Protein AF-A0A7J6E141-F1 (afdb_monomer_lite)

Structure (mmCIF, N/CA/C/O backbone):
data_AF-A0A7J6E141-F1
#
_entry.id   AF-A0A7J6E141-F1
#
loop_
_atom_site.group_PDB
_atom_site.id
_atom_site.type_symbol
_atom_site.label_atom_id
_atom_site.label_alt_id
_atom_site.label_comp_id
_atom_site.label_asym_id
_atom_site.label_entity_id
_atom_site.label_seq_id
_atom_site.pdbx_PDB_ins_code
_atom_site.Cartn_x
_atom_site.Cartn_y
_atom_site.Cartn_z
_atom_site.occupancy
_atom_site.B_iso_or_equiv
_atom_site.auth_seq_id
_atom_site.auth_comp_id
_atom_site.auth_asym_id
_atom_site.auth_atom_id
_atom_site.pdbx_PDB_model_num
ATOM 1 N N . MET A 1 1 ? -0.334 17.352 22.062 1.00 45.31 1 MET A N 1
ATOM 2 C CA . MET A 1 1 ? 0.217 16.543 20.953 1.00 45.31 1 MET A CA 1
ATOM 3 C C . MET A 1 1 ? -0.571 16.856 19.679 1.00 45.31 1 MET A C 1
ATOM 5 O O . MET A 1 1 ? -1.711 16.432 19.554 1.00 45.31 1 MET A O 1
ATOM 9 N N . ARG A 1 2 ? -0.026 17.706 18.799 1.00 50.44 2 ARG A N 1
ATOM 10 C CA . ARG A 1 2 ? -0.550 17.996 17.446 1.00 50.44 2 ARG A CA 1
ATOM 11 C C . ARG A 1 2 ? 0.090 16.955 16.510 1.00 50.44 2 ARG A C 1
ATOM 13 O O . ARG A 1 2 ? 1.301 16.835 16.557 1.00 50.44 2 ARG A O 1
ATOM 20 N N . GLY A 1 3 ? -0.551 16.156 15.668 1.00 57.91 3 GLY A N 1
ATOM 21 C CA . GLY A 1 3 ? -1.935 16.029 15.231 1.00 57.91 3 GLY A CA 1
ATOM 22 C C . GLY A 1 3 ? -1.982 15.065 14.031 1.00 57.91 3 GLY A C 1
ATOM 23 O O . GLY A 1 3 ? -2.647 15.360 13.049 1.00 57.91 3 GLY A O 1
ATOM 24 N N . TRP A 1 4 ? -1.246 13.947 14.074 1.00 58.44 4 TRP A N 1
ATOM 25 C CA . TRP A 1 4 ? -1.320 12.888 13.057 1.00 58.44 4 TRP A CA 1
ATOM 26 C C . TRP A 1 4 ? -2.483 11.966 13.426 1.00 58.44 4 TRP A C 1
ATOM 28 O O . TRP A 1 4 ? -2.291 10.918 14.024 1.00 58.44 4 TRP A O 1
ATOM 38 N N . LYS A 1 5 ? -3.719 12.425 13.201 1.00 63.75 5 LYS A N 1
ATOM 39 C CA . LYS A 1 5 ? -4.927 11.714 13.662 1.00 63.75 5 LYS A CA 1
ATOM 40 C C . LYS A 1 5 ? -5.429 10.624 12.708 1.00 63.75 5 LYS A C 1
ATOM 42 O O . LYS A 1 5 ? -6.444 10.003 12.998 1.00 63.75 5 LYS A O 1
ATOM 47 N N . ARG A 1 6 ? -4.769 10.423 11.565 1.00 76.50 6 ARG A N 1
ATOM 48 C CA . ARG A 1 6 ? -5.054 9.333 10.625 1.00 76.50 6 ARG A CA 1
ATOM 49 C C . ARG A 1 6 ? -3.960 9.285 9.569 1.00 76.50 6 ARG A C 1
ATOM 51 O O . ARG A 1 6 ? -3.736 10.295 8.903 1.00 76.50 6 ARG A O 1
ATOM 58 N N . MET A 1 7 ? -3.294 8.149 9.407 1.00 86.81 7 MET A N 1
ATOM 59 C CA . MET A 1 7 ? -2.328 7.960 8.325 1.00 86.81 7 MET A CA 1
ATOM 60 C C . MET A 1 7 ? -2.979 7.150 7.211 1.00 86.81 7 MET A C 1
ATOM 62 O O . MET A 1 7 ? -3.549 6.097 7.472 1.00 86.81 7 MET A O 1
ATOM 66 N N . VAL A 1 8 ? -2.901 7.631 5.971 1.00 91.50 8 VAL A N 1
ATOM 67 C CA . VAL A 1 8 ? -3.370 6.885 4.798 1.00 91.50 8 VAL A CA 1
ATOM 68 C C . VAL A 1 8 ? -2.168 6.5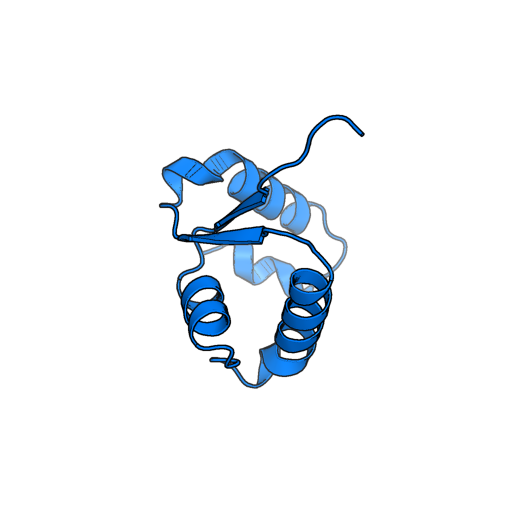64 3.922 1.00 91.50 8 VAL A C 1
ATOM 70 O O . VAL A 1 8 ? -1.468 7.468 3.471 1.00 91.50 8 VAL A O 1
ATOM 73 N N . ILE A 1 9 ? -1.924 5.278 3.697 1.00 93.12 9 ILE A N 1
ATOM 74 C CA . ILE A 1 9 ? -0.902 4.768 2.787 1.00 93.12 9 ILE A CA 1
ATOM 75 C C . ILE A 1 9 ? -1.605 4.378 1.484 1.00 93.12 9 ILE A C 1
ATOM 77 O O . ILE A 1 9 ? -2.409 3.446 1.451 1.00 93.12 9 ILE A O 1
ATOM 81 N N . ALA A 1 10 ? -1.282 5.085 0.406 1.00 95.38 10 ALA A N 1
ATOM 82 C CA . ALA A 1 10 ? -1.775 4.793 -0.934 1.00 95.38 10 ALA A CA 1
ATOM 83 C C . ALA A 1 10 ? -0.809 3.856 -1.674 1.00 95.38 10 ALA A C 1
ATOM 85 O O . ALA A 1 10 ? 0.397 4.108 -1.709 1.00 95.38 10 ALA A O 1
ATOM 86 N N . SER A 1 11 ? -1.328 2.797 -2.298 1.00 95.88 11 SER A N 1
ATOM 87 C CA . SER A 1 11 ? -0.538 1.874 -3.124 1.00 95.88 11 SER A CA 1
ATOM 88 C C . SER A 1 11 ? -1.295 1.468 -4.387 1.00 95.88 11 SER A C 1
ATOM 90 O O . SER A 1 11 ? -2.493 1.202 -4.330 1.00 95.88 11 SER A O 1
ATOM 92 N N . ASP A 1 12 ? -0.604 1.366 -5.525 1.00 96.31 12 ASP A N 1
ATOM 93 C CA . ASP A 1 12 ? -1.161 0.786 -6.757 1.00 96.31 12 ASP A CA 1
ATOM 94 C C . ASP A 1 12 ? -1.034 -0.744 -6.814 1.00 96.31 12 ASP A C 1
ATOM 96 O O . ASP A 1 12 ? -1.613 -1.383 -7.698 1.00 96.31 12 ASP A O 1
ATOM 100 N N . CYS A 1 13 ? -0.343 -1.355 -5.847 1.00 93.25 13 CYS A N 1
ATOM 101 C CA . CYS A 1 13 ? -0.153 -2.797 -5.767 1.00 93.25 13 CYS A CA 1
ATOM 102 C C . CYS A 1 13 ? -1.385 -3.491 -5.165 1.00 93.25 13 CYS A C 1
ATOM 104 O O . CYS A 1 13 ? -1.520 -3.622 -3.947 1.00 93.25 13 CYS A O 1
ATOM 106 N N . GLN A 1 14 ? -2.280 -3.984 -6.026 1.00 92.81 14 GLN A N 1
ATOM 107 C CA . GLN A 1 14 ? -3.491 -4.702 -5.599 1.00 92.81 14 GLN A CA 1
ATOM 108 C C . GLN A 1 14 ? -3.186 -5.925 -4.731 1.00 92.81 14 GLN A C 1
ATOM 110 O O . GLN A 1 14 ? -3.879 -6.152 -3.743 1.00 92.81 14 GLN A O 1
ATOM 115 N N . LEU A 1 15 ? -2.138 -6.687 -5.062 1.00 91.19 15 LEU A N 1
ATOM 116 C CA . LEU A 1 15 ? -1.736 -7.863 -4.284 1.00 91.19 15 LEU A CA 1
ATOM 117 C C . LEU A 1 15 ? -1.385 -7.491 -2.841 1.00 91.19 15 LEU A C 1
ATOM 119 O O . LEU A 1 15 ? -1.826 -8.160 -1.909 1.00 91.19 15 LEU A O 1
ATOM 123 N N . LEU A 1 16 ? -0.642 -6.399 -2.653 1.00 92.50 16 LEU A N 1
ATOM 124 C CA . LEU A 1 16 ? -0.292 -5.904 -1.327 1.00 92.50 16 LEU A CA 1
ATOM 125 C C . LEU A 1 16 ? -1.542 -5.471 -0.555 1.00 92.50 16 LEU A C 1
ATOM 127 O O . LEU A 1 16 ? -1.760 -5.926 0.565 1.00 92.50 16 LEU A O 1
ATOM 131 N N . VAL A 1 17 ? -2.380 -4.625 -1.161 1.00 94.31 17 VAL A N 1
ATOM 132 C CA . VAL A 1 17 ? -3.578 -4.077 -0.506 1.00 94.31 17 VAL A CA 1
ATOM 133 C C . VAL A 1 17 ? -4.560 -5.188 -0.126 1.00 94.31 17 VAL A C 1
ATOM 135 O O . VAL A 1 17 ? -5.023 -5.240 1.012 1.00 94.31 17 VAL A O 1
ATOM 138 N N . HIS A 1 18 ? -4.838 -6.123 -1.038 1.00 93.56 18 HI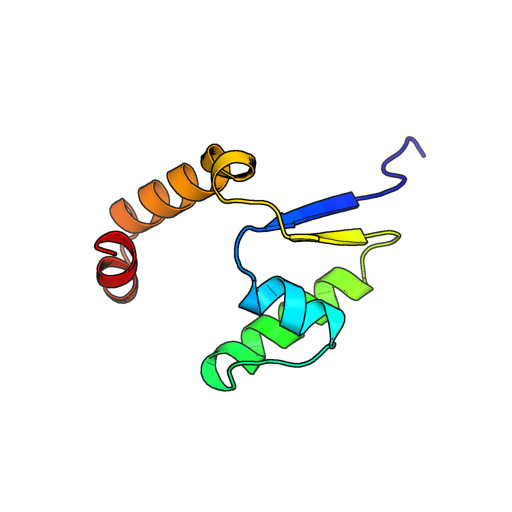S A N 1
ATOM 139 C CA . HIS A 1 18 ? -5.700 -7.271 -0.751 1.00 93.56 18 HIS A CA 1
ATOM 140 C C . HIS A 1 18 ? -5.104 -8.183 0.324 1.00 93.56 18 HIS A C 1
ATOM 142 O O . HIS A 1 18 ? -5.828 -8.611 1.222 1.00 93.56 18 HIS A O 1
ATOM 148 N N . GLY A 1 19 ? -3.797 -8.457 0.265 1.00 93.69 19 GLY A N 1
ATOM 149 C CA . GLY A 1 19 ? -3.113 -9.271 1.267 1.00 93.69 19 GLY A CA 1
ATOM 150 C C . GLY A 1 19 ? -3.209 -8.665 2.664 1.00 93.69 19 GLY A C 1
ATOM 151 O O . GLY A 1 19 ? -3.529 -9.365 3.620 1.00 93.69 19 GLY A O 1
ATOM 152 N N . LEU A 1 20 ? -3.022 -7.351 2.786 1.00 93.88 20 LEU A N 1
ATOM 153 C CA . LEU A 1 20 ? -3.133 -6.637 4.058 1.00 93.88 20 LEU A CA 1
ATOM 154 C C . LEU A 1 20 ? -4.568 -6.612 4.593 1.00 93.88 20 LEU A C 1
ATOM 156 O O . LEU A 1 20 ? -4.772 -6.888 5.772 1.00 93.88 20 LEU A O 1
ATOM 160 N N . HIS A 1 21 ? -5.569 -6.363 3.741 1.00 92.88 21 HIS A N 1
ATOM 161 C CA . HIS A 1 21 ? -6.977 -6.433 4.151 1.00 92.88 21 HIS A CA 1
ATOM 162 C C . HIS A 1 21 ? -7.384 -7.834 4.616 1.00 92.88 21 HIS A C 1
ATOM 164 O O . HIS A 1 21 ? -8.109 -7.968 5.598 1.00 92.88 21 HIS A O 1
ATOM 170 N N . ALA A 1 22 ? -6.895 -8.875 3.942 1.00 93.56 22 ALA A N 1
ATOM 171 C CA . ALA A 1 22 ? -7.128 -10.264 4.327 1.00 93.56 22 ALA A CA 1
ATOM 172 C C . ALA A 1 22 ? -6.197 -10.751 5.455 1.00 93.56 22 ALA A C 1
ATOM 174 O O . ALA A 1 22 ? -6.321 -11.899 5.878 1.00 93.56 22 ALA A O 1
ATOM 175 N N . ARG A 1 23 ? -5.240 -9.917 5.897 1.00 92.06 23 ARG A N 1
ATOM 176 C CA . ARG A 1 23 ? -4.122 -10.273 6.790 1.00 92.06 23 ARG A CA 1
ATOM 177 C C . ARG A 1 23 ? -3.464 -11.604 6.409 1.00 92.06 23 ARG A C 1
ATOM 179 O O . ARG A 1 23 ? -3.215 -12.465 7.250 1.00 92.06 23 ARG A O 1
ATOM 186 N N . ARG A 1 24 ? -3.197 -11.775 5.114 1.00 93.38 24 ARG A N 1
ATOM 187 C CA . ARG A 1 24 ? -2.659 -12.999 4.521 1.00 93.38 24 ARG A CA 1
ATOM 188 C C . ARG A 1 24 ? -1.634 -12.670 3.443 1.00 93.38 24 ARG A C 1
ATOM 190 O O . ARG A 1 24 ? -1.932 -11.949 2.494 1.00 93.38 24 ARG A O 1
ATOM 197 N N . ALA A 1 25 ? -0.464 -13.295 3.534 1.00 90.31 25 ALA A N 1
ATOM 198 C CA . ALA A 1 25 ? 0.504 -13.285 2.446 1.00 90.31 25 ALA A CA 1
ATOM 199 C C . ALA A 1 25 ? -0.071 -14.043 1.234 1.00 90.31 25 ALA A C 1
ATOM 201 O O . ALA A 1 25 ? -0.357 -15.241 1.317 1.00 90.31 25 ALA A O 1
ATOM 202 N N . LEU A 1 26 ? -0.272 -13.336 0.118 1.00 85.62 26 LEU A N 1
ATOM 203 C CA . LEU A 1 26 ? -0.766 -13.924 -1.136 1.00 85.62 26 LEU A CA 1
ATOM 204 C C . LEU A 1 26 ? 0.343 -14.628 -1.936 1.00 85.62 26 LEU A C 1
ATOM 206 O O . LEU A 1 26 ? 0.040 -15.498 -2.746 1.00 85.62 26 LEU A O 1
ATOM 210 N N . ASP A 1 27 ? 1.608 -14.289 -1.674 1.00 86.56 27 ASP A N 1
ATOM 211 C CA . ASP A 1 27 ? 2.790 -14.967 -2.208 1.00 86.56 27 ASP A CA 1
ATOM 212 C C . ASP A 1 27 ? 3.686 -15.417 -1.046 1.00 86.56 27 ASP A C 1
ATOM 214 O O . ASP A 1 27 ? 4.105 -14.607 -0.215 1.00 86.56 27 ASP A O 1
ATOM 218 N N . TRP A 1 28 ? 3.984 -16.717 -0.989 1.00 85.94 28 TRP A N 1
ATOM 219 C CA . TRP A 1 28 ? 4.821 -17.305 0.056 1.00 85.94 28 TRP A CA 1
ATOM 220 C C . TRP A 1 28 ? 6.267 -16.798 0.004 1.00 85.94 28 TRP A C 1
ATOM 222 O O . TRP A 1 28 ? 6.912 -16.704 1.046 1.00 85.94 28 TRP A O 1
ATOM 232 N N . ARG A 1 29 ? 6.768 -16.417 -1.180 1.00 90.25 29 ARG A N 1
ATOM 233 C CA . ARG A 1 29 ? 8.132 -15.892 -1.363 1.00 90.25 29 ARG A CA 1
ATOM 234 C C . ARG A 1 29 ? 8.328 -14.555 -0.659 1.00 90.25 29 ARG A C 1
ATOM 236 O O . ARG A 1 29 ? 9.433 -14.231 -0.242 1.00 90.25 29 ARG A O 1
ATOM 243 N N . LEU A 1 30 ? 7.245 -13.793 -0.513 1.00 86.88 30 LEU A N 1
ATOM 244 C CA . LEU A 1 30 ? 7.235 -12.481 0.127 1.00 86.88 30 LEU A CA 1
ATOM 245 C C . LEU A 1 30 ? 6.696 -12.532 1.563 1.00 86.88 30 LEU A C 1
ATOM 247 O O . LEU A 1 30 ? 6.561 -11.485 2.193 1.00 86.88 30 LEU A O 1
ATOM 251 N N . ALA A 1 31 ? 6.399 -13.721 2.102 1.00 89.94 31 ALA A N 1
ATOM 252 C CA . ALA A 1 31 ? 5.742 -13.866 3.401 1.00 89.94 31 ALA A CA 1
ATOM 253 C C . ALA A 1 31 ? 6.532 -13.215 4.547 1.00 89.94 31 ALA A C 1
ATOM 255 O O . ALA A 1 31 ? 5.931 -12.575 5.403 1.00 89.94 31 ALA A O 1
ATOM 256 N N . GLY A 1 32 ? 7.866 -13.324 4.545 1.00 92.62 32 GLY A N 1
ATOM 257 C CA . GLY A 1 32 ? 8.709 -12.706 5.575 1.00 92.62 32 GLY A CA 1
ATOM 258 C C . GLY A 1 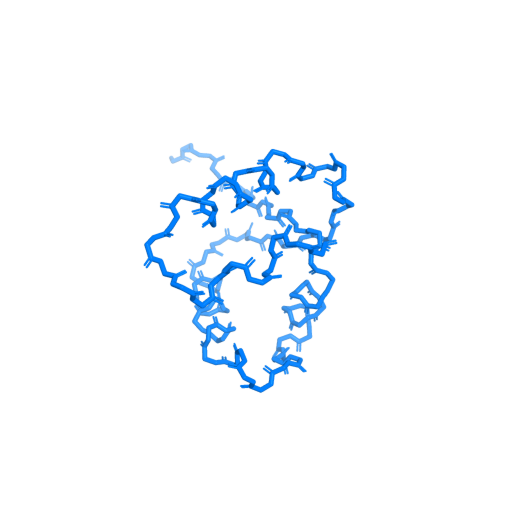32 ? 8.568 -11.182 5.613 1.00 92.62 32 GLY A C 1
ATOM 259 O O . GLY A 1 32 ? 8.243 -10.614 6.652 1.00 92.62 32 GLY A O 1
ATOM 260 N N . VAL A 1 33 ? 8.731 -10.529 4.458 1.00 92.19 33 VAL A N 1
ATOM 261 C CA . VAL A 1 33 ? 8.583 -9.068 4.325 1.00 92.19 33 VAL A CA 1
ATOM 262 C C . VAL A 1 33 ? 7.141 -8.635 4.604 1.00 92.19 33 VAL A C 1
ATOM 264 O O . VAL A 1 33 ? 6.910 -7.600 5.225 1.00 92.19 33 VAL A O 1
ATOM 267 N N . PHE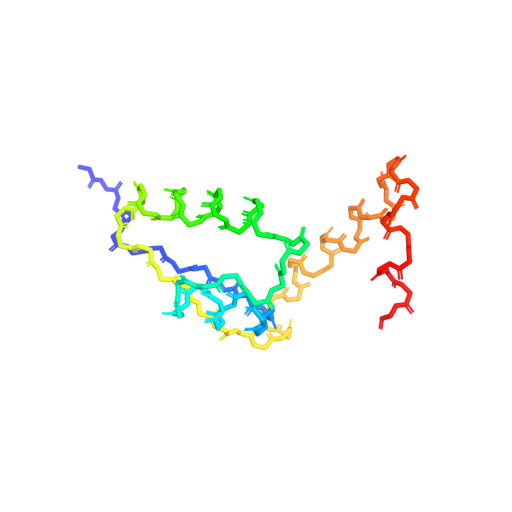 A 1 34 ? 6.160 -9.440 4.187 1.00 94.50 34 PHE A N 1
ATOM 268 C CA . PHE A 1 34 ? 4.750 -9.178 4.451 1.00 94.50 34 PHE A CA 1
ATOM 269 C C . PHE A 1 34 ? 4.443 -9.139 5.953 1.00 94.50 34 PHE A C 1
ATOM 271 O O . PHE A 1 34 ? 3.808 -8.194 6.413 1.00 94.50 34 PHE A O 1
ATOM 278 N N . TRP A 1 35 ? 4.906 -10.124 6.728 1.00 95.12 35 TRP A N 1
ATOM 279 C CA . TRP A 1 35 ? 4.648 -10.152 8.170 1.00 95.12 35 TRP A CA 1
ATOM 280 C C . TRP A 1 35 ? 5.367 -9.030 8.916 1.00 95.12 35 TRP A C 1
ATOM 282 O O . TRP A 1 35 ? 4.745 -8.394 9.761 1.00 95.12 35 TRP A O 1
ATOM 292 N N . GLN A 1 36 ? 6.602 -8.697 8.530 1.00 95.56 36 GLN A N 1
ATOM 293 C CA . GLN A 1 36 ? 7.300 -7.519 9.062 1.00 95.56 36 GLN A CA 1
ATOM 294 C C . GLN A 1 36 ? 6.511 -6.228 8.810 1.00 95.56 36 GLN A C 1
ATOM 296 O O . GLN A 1 36 ? 6.384 -5.383 9.694 1.00 95.56 36 GLN A O 1
ATOM 301 N N . LEU A 1 37 ? 5.944 -6.072 7.610 1.00 93.81 37 LEU A N 1
ATOM 302 C CA . LEU A 1 37 ? 5.085 -4.934 7.299 1.00 93.81 37 LEU A CA 1
ATOM 303 C C . LEU A 1 37 ? 3.823 -4.918 8.170 1.00 93.81 37 LEU A C 1
ATOM 305 O O . LEU A 1 37 ? 3.466 -3.864 8.687 1.00 93.81 37 LEU A O 1
ATOM 309 N N . VAL A 1 38 ? 3.159 -6.060 8.353 1.00 93.81 38 VAL A N 1
ATOM 310 C CA . VAL A 1 38 ? 1.969 -6.166 9.213 1.00 93.81 38 VAL A CA 1
ATOM 311 C C . VAL A 1 38 ? 2.287 -5.763 10.656 1.00 93.81 38 VAL A C 1
ATOM 313 O O . VAL A 1 38 ? 1.559 -4.951 11.220 1.00 93.81 38 VAL A O 1
ATOM 316 N N . GLU A 1 39 ? 3.388 -6.258 11.224 1.00 94.88 39 GLU A N 1
ATOM 317 C CA . GLU A 1 39 ? 3.830 -5.902 12.580 1.00 94.88 39 GLU A CA 1
ATOM 318 C C . GLU A 1 39 ? 4.090 -4.395 12.724 1.00 94.88 39 GLU A C 1
ATOM 320 O O . GLU A 1 39 ? 3.650 -3.775 13.694 1.00 94.88 39 GLU A O 1
ATOM 325 N N . MET A 1 40 ? 4.748 -3.774 11.737 1.00 92.25 40 MET A N 1
ATOM 326 C CA . MET A 1 40 ? 4.972 -2.323 11.732 1.00 92.25 40 MET A CA 1
ATOM 327 C C . MET A 1 40 ? 3.664 -1.528 11.661 1.00 92.25 40 MET A C 1
ATOM 329 O O . MET A 1 40 ? 3.543 -0.486 12.302 1.00 92.25 40 MET A O 1
ATOM 333 N N . LEU A 1 41 ? 2.689 -1.995 10.879 1.00 91.81 41 LEU A N 1
ATOM 334 C CA . LEU A 1 41 ? 1.397 -1.325 10.734 1.00 91.81 41 LEU A CA 1
ATOM 335 C C . LEU A 1 41 ? 0.537 -1.446 11.992 1.00 91.81 41 LEU A C 1
ATOM 337 O O . LEU A 1 41 ? -0.115 -0.474 12.359 1.00 91.81 41 LEU A O 1
ATOM 341 N N . ASP A 1 42 ? 0.571 -2.589 12.678 1.00 91.25 42 ASP A N 1
ATOM 342 C CA . ASP A 1 42 ? -0.144 -2.780 13.945 1.00 91.25 42 ASP A CA 1
ATOM 343 C C . ASP A 1 42 ? 0.398 -1.877 15.066 1.00 91.25 42 ASP A C 1
ATOM 345 O O . ASP A 1 42 ? -0.345 -1.492 15.968 1.00 91.25 42 ASP A O 1
ATOM 349 N N . ALA A 1 43 ? 1.681 -1.507 15.006 1.00 91.31 43 ALA A N 1
ATOM 350 C CA . ALA A 1 43 ? 2.290 -0.569 15.949 1.00 91.31 43 ALA A CA 1
ATOM 351 C C . ALA A 1 43 ? 1.854 0.894 15.727 1.00 91.31 43 ALA A C 1
ATOM 353 O O . ALA A 1 43 ? 2.117 1.753 16.574 1.00 91.31 43 ALA A O 1
ATOM 354 N N . LEU A 1 44 ? 1.206 1.203 14.597 1.00 87.94 44 LEU A N 1
ATOM 355 C CA . LEU A 1 44 ? 0.808 2.556 14.223 1.00 87.94 44 LEU A CA 1
ATOM 356 C C . LEU A 1 44 ? -0.679 2.799 14.529 1.00 87.94 44 LEU A C 1
ATOM 358 O O . LEU A 1 44 ? -1.544 2.123 13.969 1.00 87.94 44 LEU A O 1
ATOM 362 N N . PRO A 1 45 ? -1.016 3.800 15.362 1.00 83.50 45 PRO A N 1
ATOM 363 C CA . PRO A 1 45 ? -2.410 4.139 15.610 1.00 83.50 45 PRO A CA 1
ATOM 364 C C . PRO A 1 45 ? -3.056 4.731 14.348 1.00 83.50 45 PRO A C 1
ATOM 366 O O . PRO A 1 45 ? -2.494 5.620 13.707 1.00 83.50 45 PRO A O 1
ATOM 369 N N . ASP A 1 46 ? -4.263 4.263 14.019 1.00 86.69 46 ASP A N 1
ATOM 370 C CA . ASP A 1 46 ? -5.123 4.802 12.955 1.00 86.69 46 ASP A CA 1
ATOM 371 C C . ASP A 1 46 ? -4.470 4.878 11.557 1.00 86.69 46 ASP A C 1
ATOM 373 O O . ASP A 1 46 ? -4.627 5.870 10.828 1.00 86.69 46 ASP A O 1
ATOM 377 N N . VAL A 1 47 ? -3.753 3.820 11.156 1.00 90.62 47 VAL A N 1
ATOM 378 C CA . VAL A 1 47 ? -3.268 3.645 9.780 1.00 90.62 47 VAL A CA 1
ATOM 379 C C . VAL A 1 47 ? -4.314 2.959 8.897 1.00 90.62 47 VAL A C 1
ATOM 381 O O . VAL A 1 47 ? -4.913 1.949 9.259 1.00 90.62 47 VAL A O 1
ATOM 384 N N . LYS A 1 48 ? -4.525 3.498 7.697 1.00 91.38 48 LYS A N 1
ATOM 385 C CA . LYS A 1 48 ? -5.343 2.901 6.643 1.00 91.38 48 LYS A CA 1
ATOM 386 C C . LYS A 1 48 ? -4.487 2.700 5.403 1.00 91.38 48 LYS A C 1
ATOM 388 O O . LYS A 1 48 ? -3.737 3.590 5.016 1.00 91.38 48 LYS A O 1
ATOM 393 N N . ILE A 1 49 ? -4.632 1.549 4.763 1.00 93.19 49 ILE A N 1
ATOM 394 C CA . ILE A 1 49 ? -4.043 1.280 3.452 1.00 93.19 49 ILE A CA 1
ATOM 395 C C . ILE A 1 49 ? -5.160 1.277 2.420 1.00 93.19 49 ILE A C 1
ATOM 397 O O . ILE A 1 49 ? -6.216 0.690 2.648 1.00 93.19 49 ILE A O 1
ATOM 401 N N . GLU A 1 50 ? -4.939 1.976 1.313 1.00 95.12 50 GLU A N 1
ATOM 402 C CA . GLU A 1 50 ? -5.911 2.121 0.236 1.00 95.12 50 GLU A CA 1
ATOM 403 C C . GLU A 1 50 ? -5.272 1.807 -1.109 1.00 95.12 50 GLU A C 1
ATOM 405 O O . GLU A 1 50 ? -4.153 2.232 -1.417 1.00 95.12 50 GLU A O 1
ATOM 410 N N . TRP A 1 51 ? -6.023 1.088 -1.941 1.00 96.75 51 TRP A N 1
ATOM 411 C CA . TRP A 1 51 ? -5.653 0.946 -3.335 1.00 96.75 51 TRP A CA 1
ATOM 412 C C . TRP A 1 51 ? -5.882 2.270 -4.065 1.00 96.75 51 TRP A C 1
ATOM 414 O O . TRP A 1 51 ? -6.950 2.869 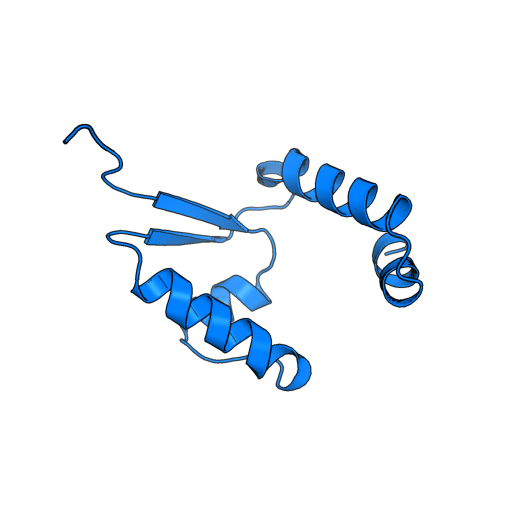-3.971 1.00 96.75 51 TRP A O 1
ATOM 424 N N . THR A 1 52 ? -4.874 2.725 -4.801 1.00 96.31 52 THR A N 1
ATOM 425 C CA . THR A 1 52 ? -4.921 3.944 -5.610 1.00 96.31 52 THR A CA 1
ATOM 426 C C . THR A 1 52 ? -4.365 3.638 -6.999 1.00 96.31 52 THR A C 1
ATOM 428 O O . THR A 1 52 ? -3.295 3.041 -7.091 1.00 96.31 52 THR A O 1
ATOM 431 N N . PRO A 1 53 ? -5.024 4.048 -8.099 1.00 94.69 53 PRO A N 1
ATOM 432 C CA . PRO A 1 53 ? -4.486 3.852 -9.444 1.00 94.69 53 PRO A CA 1
ATOM 433 C C . PRO A 1 53 ? -3.072 4.431 -9.592 1.00 94.69 53 PRO A C 1
ATOM 435 O O . PRO A 1 53 ? -2.771 5.474 -9.013 1.00 94.69 53 PRO A O 1
ATOM 438 N N . ARG A 1 54 ? -2.225 3.831 -10.445 1.00 92.25 54 ARG A N 1
ATOM 439 C CA . ARG A 1 54 ? -0.828 4.271 -10.662 1.00 92.25 54 ARG A CA 1
ATOM 440 C C . ARG A 1 54 ? -0.686 5.766 -10.960 1.00 92.25 54 ARG A C 1
ATOM 442 O O . ARG A 1 54 ? 0.283 6.387 -10.532 1.00 92.25 54 ARG A O 1
ATOM 449 N N . ALA A 1 55 ? -1.663 6.361 -11.645 1.00 93.88 55 ALA A N 1
ATOM 450 C CA . ALA A 1 55 ? -1.703 7.800 -11.900 1.00 93.88 55 ALA A CA 1
ATOM 451 C C . ALA A 1 55 ? -1.672 8.644 -10.606 1.00 93.88 55 ALA A C 1
ATOM 453 O O . ALA A 1 55 ? -1.035 9.693 -10.584 1.00 93.88 55 ALA A O 1
ATOM 454 N N . GLY A 1 56 ? -2.293 8.166 -9.522 1.00 92.25 56 GLY A N 1
ATOM 455 C CA . GLY A 1 56 ? -2.317 8.821 -8.210 1.00 92.25 56 GLY A CA 1
ATOM 456 C C . GLY A 1 56 ? -1.056 8.608 -7.365 1.00 92.25 56 GLY A C 1
ATOM 457 O O . GLY A 1 56 ? -0.828 9.355 -6.420 1.00 92.25 56 GLY A O 1
ATOM 458 N N . VAL A 1 57 ? -0.203 7.641 -7.721 1.00 94.69 57 VAL A N 1
ATOM 459 C CA . VAL A 1 57 ? 1.070 7.341 -7.031 1.00 94.69 57 VAL A CA 1
ATOM 460 C C . VAL A 1 57 ? 2.280 7.465 -7.965 1.00 94.69 57 VAL A C 1
ATOM 462 O O . VAL A 1 57 ? 3.347 6.900 -7.721 1.00 94.69 57 VAL A O 1
ATOM 465 N N . LEU A 1 58 ? 2.143 8.241 -9.047 1.00 95.06 58 LEU A N 1
ATOM 466 C CA . LEU A 1 58 ? 3.146 8.338 -10.110 1.00 95.06 58 LEU A CA 1
ATOM 467 C C . LEU A 1 58 ? 4.515 8.809 -9.599 1.00 95.06 58 LEU A C 1
ATOM 469 O O . LEU A 1 58 ? 5.544 8.354 -10.095 1.00 95.06 58 LEU A O 1
ATOM 473 N N . ALA A 1 59 ? 4.540 9.706 -8.611 1.00 94.44 59 ALA A N 1
ATOM 474 C CA . ALA A 1 59 ? 5.780 10.176 -7.998 1.00 94.44 59 ALA A CA 1
ATOM 475 C C . ALA A 1 59 ? 6.537 9.033 -7.300 1.00 94.44 59 ALA A C 1
ATOM 477 O O . ALA A 1 59 ? 7.732 8.864 -7.537 1.00 94.44 59 ALA A O 1
ATOM 478 N N . ALA A 1 60 ? 5.833 8.206 -6.518 1.00 93.06 60 ALA A N 1
ATOM 479 C CA . ALA A 1 60 ? 6.411 7.035 -5.862 1.00 93.06 60 ALA A CA 1
ATOM 480 C C . ALA A 1 60 ? 6.901 6.003 -6.890 1.00 93.06 60 ALA A C 1
ATOM 482 O O . ALA A 1 60 ? 8.006 5.484 -6.761 1.00 93.06 60 ALA A O 1
ATOM 483 N N . HIS A 1 61 ? 6.136 5.778 -7.963 1.00 91.50 61 HIS A N 1
ATOM 484 C CA . HIS A 1 61 ? 6.551 4.902 -9.059 1.00 91.50 61 HIS A CA 1
ATOM 485 C C . HIS A 1 61 ? 7.831 5.399 -9.753 1.00 91.50 61 HIS A C 1
ATOM 487 O O . HIS A 1 61 ? 8.764 4.626 -9.960 1.00 91.50 61 HIS A O 1
ATOM 493 N N . LYS A 1 62 ? 7.910 6.696 -10.085 1.00 92.31 62 LYS A N 1
ATOM 494 C CA . LYS A 1 62 ? 9.111 7.297 -10.691 1.00 92.31 62 LYS A CA 1
ATOM 495 C C . LYS A 1 62 ? 10.321 7.193 -9.769 1.00 92.31 62 LYS A C 1
ATOM 497 O O . LYS A 1 62 ? 11.409 6.894 -10.250 1.00 92.31 62 LYS A O 1
ATOM 502 N N . LEU A 1 63 ? 10.127 7.411 -8.468 1.00 91.38 63 LEU A N 1
ATOM 503 C CA . LEU A 1 63 ? 1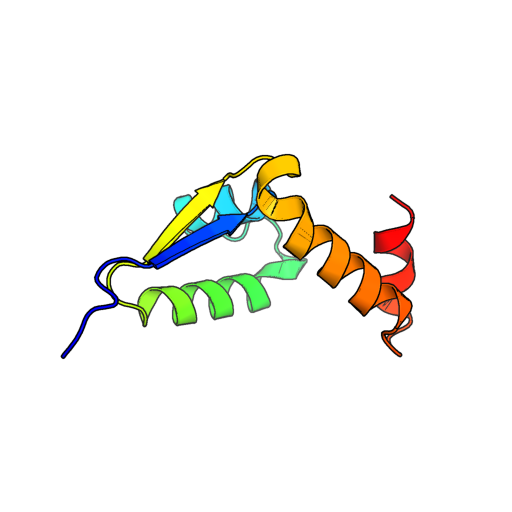1.191 7.285 -7.479 1.00 91.38 63 LEU A CA 1
ATOM 504 C C . LEU A 1 63 ? 11.684 5.840 -7.368 1.00 91.38 63 LEU A C 1
ATOM 506 O O . LEU A 1 63 ? 12.888 5.618 -7.395 1.00 91.38 63 LEU A O 1
ATOM 510 N N . ALA A 1 64 ? 10.776 4.863 -7.318 1.00 89.12 64 ALA A N 1
ATOM 511 C CA . ALA A 1 64 ? 11.136 3.447 -7.313 1.00 89.12 64 ALA A CA 1
ATOM 512 C C . ALA A 1 64 ? 11.896 3.056 -8.590 1.00 89.12 64 ALA A C 1
ATOM 514 O O . ALA A 1 64 ? 12.942 2.419 -8.518 1.00 89.12 64 ALA A O 1
ATOM 515 N N . LYS A 1 65 ? 11.428 3.513 -9.759 1.00 87.94 65 LYS A N 1
ATOM 516 C CA . LYS A 1 65 ? 12.110 3.295 -11.041 1.00 87.94 65 LYS A CA 1
ATOM 517 C C . LYS A 1 65 ? 13.515 3.898 -11.050 1.00 87.94 65 LYS A C 1
ATOM 519 O O . LYS A 1 65 ? 14.461 3.240 -11.471 1.00 87.94 65 LYS A O 1
ATOM 524 N N . TRP A 1 66 ? 13.655 5.137 -10.576 1.00 88.56 66 TRP A N 1
ATOM 525 C CA . TRP A 1 66 ? 14.952 5.798 -10.449 1.00 88.56 66 TRP A CA 1
ATOM 526 C C . TRP A 1 66 ? 15.875 5.032 -9.500 1.00 88.56 66 TRP A C 1
ATOM 528 O O . TRP A 1 66 ? 17.020 4.776 -9.860 1.00 88.56 66 TRP A O 1
ATOM 538 N N . ALA A 1 67 ? 15.368 4.616 -8.337 1.00 86.88 67 ALA A N 1
ATOM 539 C CA . ALA A 1 67 ? 16.138 3.884 -7.341 1.00 86.88 67 ALA A CA 1
ATOM 540 C C . ALA A 1 67 ? 16.670 2.566 -7.899 1.00 86.88 67 ALA A C 1
ATOM 542 O O . ALA A 1 67 ? 17.836 2.268 -7.689 1.00 86.88 67 ALA A O 1
ATOM 543 N N . ILE A 1 68 ? 15.868 1.820 -8.663 1.00 84.56 68 ILE A N 1
ATOM 544 C CA . ILE A 1 68 ? 16.340 0.580 -9.285 1.00 84.56 68 ILE A CA 1
ATOM 545 C C . ILE A 1 68 ? 17.459 0.862 -10.296 1.00 84.56 68 ILE A C 1
ATOM 547 O O . ILE A 1 68 ? 18.501 0.216 -10.252 1.00 84.56 68 ILE A O 1
ATOM 551 N N . LEU A 1 69 ? 17.285 1.867 -11.160 1.00 79.25 69 LEU A N 1
ATOM 552 C CA . LEU A 1 69 ? 18.294 2.244 -12.160 1.00 79.25 69 LEU A CA 1
ATOM 553 C C . LEU A 1 69 ? 19.631 2.688 -11.545 1.00 79.25 69 LEU A C 1
ATOM 555 O O . LEU A 1 69 ? 20.656 2.619 -12.215 1.00 79.25 69 LEU A O 1
ATOM 559 N N . HIS A 1 70 ? 19.614 3.153 -10.295 1.00 76.56 70 HIS A N 1
ATOM 560 C CA . HIS A 1 70 ? 20.797 3.622 -9.567 1.00 76.56 70 HIS A CA 1
ATOM 561 C C . HIS A 1 70 ? 21.179 2.691 -8.409 1.00 76.56 70 HIS A C 1
ATOM 563 O O . HIS A 1 70 ? 22.066 3.014 -7.619 1.00 76.56 70 HIS A O 1
ATOM 569 N N . SER A 1 71 ? 20.511 1.543 -8.288 1.00 63.97 71 SER A N 1
ATOM 570 C CA . SER A 1 71 ? 20.831 0.546 -7.276 1.00 63.97 71 SER A CA 1
ATOM 571 C C . SER A 1 71 ? 21.967 -0.343 -7.771 1.00 63.97 71 SER A C 1
ATOM 573 O O . SER A 1 71 ? 21.980 -0.780 -8.915 1.00 63.97 71 SER A O 1
ATOM 575 N N . VAL A 1 72 ? 22.925 -0.628 -6.887 1.00 55.47 72 VAL A N 1
ATOM 576 C CA . VAL A 1 72 ? 24.075 -1.522 -7.145 1.00 55.47 72 VAL A CA 1
ATOM 577 C C . VAL A 1 72 ? 23.654 -3.007 -7.096 1.00 55.47 72 VAL A C 1
ATOM 579 O O . VAL A 1 72 ? 24.486 -3.902 -7.150 1.00 55.47 72 VAL A O 1
ATOM 582 N N . SER A 1 73 ? 22.357 -3.291 -6.944 1.00 56.12 73 SER A N 1
ATOM 583 C CA . SER A 1 73 ? 21.821 -4.645 -6.799 1.00 56.12 73 SER A CA 1
ATOM 584 C C . SER A 1 73 ? 21.380 -5.180 -8.162 1.00 56.12 73 SER A C 1
ATOM 586 O O . SER A 1 73 ? 20.381 -4.730 -8.723 1.00 56.12 73 SER A O 1
ATOM 588 N N . GLU A 1 74 ? 22.139 -6.146 -8.686 1.00 55.12 74 GLU A N 1
ATOM 589 C CA . GLU A 1 74 ? 21.919 -6.772 -10.001 1.00 55.12 74 GLU A CA 1
ATOM 590 C C . GLU A 1 74 ? 20.541 -7.457 -10.126 1.00 55.12 74 GLU A C 1
ATOM 592 O O . GLU A 1 74 ? 19.986 -7.543 -11.221 1.00 55.12 74 GLU A O 1
ATOM 597 N N . ASP A 1 75 ? 19.931 -7.850 -9.004 1.00 58.81 75 ASP A N 1
ATOM 598 C CA . ASP A 1 75 ? 18.660 -8.586 -8.958 1.00 58.81 75 ASP A CA 1
ATOM 599 C C . ASP A 1 75 ? 17.417 -7.734 -9.285 1.00 58.81 75 ASP A C 1
ATOM 601 O O . ASP A 1 75 ? 16.341 -8.275 -9.550 1.00 58.81 75 ASP A O 1
ATOM 605 N N . LEU A 1 76 ? 17.526 -6.400 -9.268 1.00 54.91 76 LEU A N 1
ATOM 606 C CA . LEU A 1 76 ? 16.375 -5.496 -9.427 1.00 54.91 76 LEU A CA 1
ATOM 607 C C . LEU A 1 76 ? 16.166 -5.005 -10.868 1.00 54.91 76 LEU A C 1
ATOM 609 O O . LEU A 1 76 ? 15.073 -4.553 -11.211 1.00 54.91 76 LEU A O 1
ATOM 613 N N . VAL A 1 77 ? 17.175 -5.130 -11.732 1.00 53.34 77 VAL A N 1
ATOM 614 C CA . VAL A 1 77 ? 17.165 -4.638 -13.123 1.00 53.34 77 VAL A CA 1
ATOM 615 C C . VAL A 1 77 ? 15.981 -5.163 -13.966 1.00 53.34 77 VAL A C 1
ATOM 617 O O . VAL A 1 77 ? 15.381 -4.363 -14.694 1.00 53.34 77 VAL A O 1
ATOM 620 N N . PRO A 1 78 ? 15.552 -6.442 -13.863 1.00 59.16 78 PRO A N 1
ATOM 621 C CA . PRO A 1 78 ? 14.445 -6.966 -14.671 1.00 59.16 78 PRO A CA 1
ATOM 622 C C . PRO A 1 78 ? 13.081 -6.320 -14.377 1.00 59.16 78 PRO A C 1
ATOM 624 O O . PRO A 1 78 ? 12.210 -6.307 -15.244 1.00 59.16 78 PRO A O 1
ATOM 627 N N . LEU A 1 79 ? 12.883 -5.752 -13.182 1.00 55.25 79 LEU A N 1
ATOM 628 C CA . LEU A 1 79 ? 11.601 -5.174 -12.752 1.00 55.25 79 LEU A CA 1
ATOM 629 C C . LEU A 1 79 ? 11.303 -3.803 -13.386 1.00 55.25 79 LEU A C 1
ATOM 631 O O . LEU A 1 79 ? 10.180 -3.316 -13.288 1.00 55.25 79 LEU A O 1
ATOM 635 N N . VAL A 1 80 ? 12.292 -3.173 -14.030 1.00 51.41 80 VAL A N 1
ATOM 636 C CA . VAL A 1 80 ? 12.168 -1.839 -14.654 1.00 51.41 80 VAL A CA 1
ATOM 637 C C . VAL A 1 80 ? 11.783 -1.905 -16.133 1.00 51.41 80 VAL A C 1
ATOM 639 O O . VAL A 1 80 ? 11.319 -0.907 -16.693 1.00 51.41 80 VAL A O 1
ATOM 642 N N . ALA A 1 81 ? 11.994 -3.060 -16.768 1.00 49.28 81 ALA A N 1
ATOM 643 C CA . ALA A 1 81 ? 11.766 -3.273 -18.196 1.00 49.28 81 ALA A CA 1
ATOM 644 C C . ALA A 1 81 ? 10.317 -3.675 -18.545 1.00 49.28 81 ALA A C 1
ATOM 646 O O . ALA A 1 81 ? 9.994 -3.769 -19.729 1.00 49.28 81 ALA A O 1
ATOM 647 N N . MET A 1 82 ? 9.464 -3.896 -17.538 1.00 46.28 82 MET A N 1
ATOM 648 C CA . MET A 1 82 ? 8.027 -4.189 -17.667 1.00 46.28 82 MET A CA 1
ATOM 649 C C . MET A 1 82 ? 7.172 -2.955 -17.366 1.00 46.28 82 MET A C 1
ATOM 651 O O . MET A 1 82 ? 6.118 -2.805 -18.021 1.00 46.28 82 MET A O 1
#

InterPro domains:
  IPR002156 Ribonuclease H domain [PF13456] (2-67)
  IPR012337 Ribonuclease H-like superfamily [SSF53098] (3-69)
  IPR036397 Ribonuclease H superfamily [G3DSA:3.30.420.10] (1-73)

pLDDT: mean 83.68, std 15.34, range [45.31, 96.75]

Radius of gyration: 14.78 Å; chains: 1; bounding box: 31×35×39 Å

Secondary structure (DSSP, 8-state):
------EEEEES-HHHHHHHHTTS-SSGGGHHHHHHHHHHHHTSTTEEEEE--GGGGHHHHHHHHHHHHT-S-GGGGGGG--

Foldseek 3Di:
DDDCQAAEAEDQPPQLLVCLVVVHNPDPVCVVVSVVVNVVVVVDPHYHYDYDHCVVVVVVVVVVLVCLVVPPDPVSVVVNVD

Sequence (82 aa):
MRGWKRMVIASDCQLLVHGLHARRALDWRLAGVFWQLVEMLDALPDVKIEWTPRAGVLAAHKLAKWAILHSVSEDLVPLVAM

Organism: Cannabis sativa (NCBI:txid3483)